Protein AF-A0A4Q1CEK8-F1 (afdb_monomer_lite)

Radius of gyration: 16.56 Å; chains: 1; bounding box: 36×22×46 Å

Sequence (83 aa):
RRCEGADGLPWPENDVSPGRRVSLARSERAMVGALTVLEVLHAADRCRVAADPERHLDEGVVDGLFLACRGLLEWACREVRPE

Structure (mmCIF, N/CA/C/O backbone):
data_AF-A0A4Q1CEK8-F1
#
_entry.id   AF-A0A4Q1CEK8-F1
#
loop_
_atom_site.group_PDB
_atom_site.id
_atom_site.type_symbol
_atom_site.label_atom_id
_atom_site.label_alt_id
_atom_site.label_comp_id
_atom_site.label_asym_id
_atom_site.label_entity_id
_atom_site.label_seq_id
_atom_site.pdbx_PDB_ins_code
_atom_site.Cartn_x
_atom_site.Cartn_y
_atom_site.Cartn_z
_atom_site.occupancy
_atom_site.B_iso_or_equiv
_atom_site.auth_seq_id
_atom_site.auth_comp_id
_atom_site.auth_asym_id
_atom_site.auth_atom_id
_atom_site.pdbx_PDB_model_num
ATOM 1 N N . ARG A 1 1 ? -7.080 14.396 17.937 1.00 51.62 1 ARG A N 1
ATOM 2 C CA . ARG A 1 1 ? -7.312 14.347 16.470 1.00 51.62 1 ARG A CA 1
ATOM 3 C C . ARG A 1 1 ? -8.402 13.314 16.227 1.00 51.62 1 ARG A C 1
ATOM 5 O O . ARG A 1 1 ? -8.331 12.272 16.866 1.00 51.62 1 ARG A O 1
ATOM 12 N N . ARG A 1 2 ? -9.438 13.665 15.458 1.00 57.28 2 ARG A N 1
ATOM 13 C CA . ARG A 1 2 ? -10.672 12.878 15.295 1.00 57.28 2 ARG A CA 1
ATOM 14 C C . ARG A 1 2 ? -10.387 11.489 14.706 1.00 57.28 2 ARG A C 1
ATOM 16 O O . ARG A 1 2 ? -9.409 11.317 13.982 1.00 57.28 2 ARG A O 1
ATOM 23 N N . CYS A 1 3 ? -11.224 10.517 15.068 1.00 78.50 3 C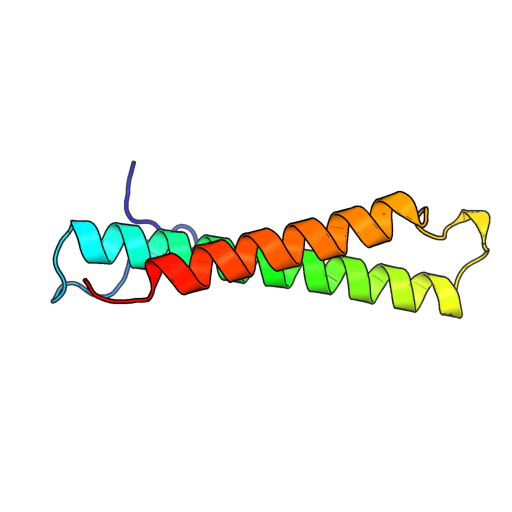YS A N 1
ATOM 24 C CA . CYS A 1 3 ? -11.224 9.140 14.565 1.00 78.50 3 CYS A CA 1
ATOM 25 C C . CYS A 1 3 ? -11.741 9.096 13.120 1.00 78.50 3 CYS A C 1
ATOM 27 O O . CYS A 1 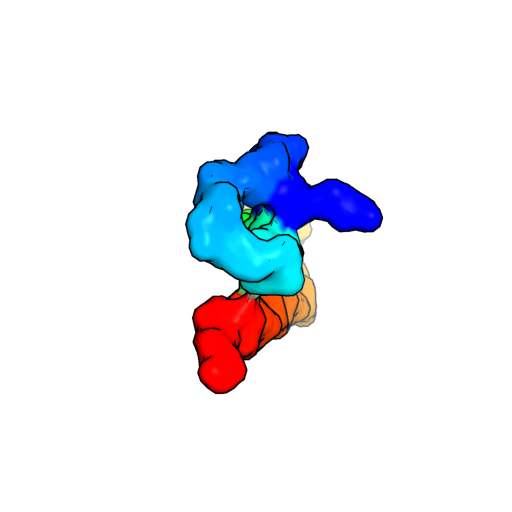3 ? -12.765 8.477 12.867 1.00 78.50 3 CYS A O 1
ATOM 29 N N . GLU A 1 4 ? -11.117 9.834 12.209 1.00 91.81 4 GLU A N 1
ATOM 30 C CA . GLU A 1 4 ? -11.544 9.877 10.809 1.00 91.81 4 GLU A CA 1
ATOM 31 C C . GLU A 1 4 ? -10.949 8.697 10.043 1.00 91.81 4 GLU A C 1
ATOM 33 O O . GLU A 1 4 ? -9.770 8.397 10.224 1.00 91.81 4 GLU A O 1
ATOM 38 N N . GLY A 1 5 ? -11.745 8.017 9.228 1.00 92.38 5 GLY A N 1
ATOM 39 C CA . GLY A 1 5 ? -11.291 6.974 8.319 1.00 92.38 5 GLY A CA 1
ATOM 40 C C . GLY A 1 5 ? -10.402 7.515 7.199 1.00 92.38 5 GLY A C 1
ATOM 41 O O . GLY A 1 5 ? -9.937 8.660 7.222 1.00 92.38 5 GLY A O 1
ATOM 42 N N . ALA A 1 6 ? -10.131 6.677 6.206 1.00 94.19 6 ALA A N 1
ATOM 43 C CA . ALA A 1 6 ? -9.375 7.072 5.014 1.00 94.19 6 ALA A CA 1
ATOM 44 C C . ALA A 1 6 ? -10.125 8.047 4.101 1.00 94.19 6 ALA A C 1
ATOM 46 O O . ALA A 1 6 ? -9.496 8.831 3.394 1.00 94.19 6 ALA A O 1
ATOM 47 N N . ASP A 1 7 ? -11.450 8.045 4.171 1.00 93.75 7 ASP A N 1
ATOM 48 C CA . ASP A 1 7 ? -12.345 8.972 3.479 1.00 93.75 7 ASP A CA 1
ATOM 49 C C . ASP A 1 7 ? -12.448 10.355 4.154 1.00 93.75 7 ASP A C 1
ATOM 51 O O . ASP A 1 7 ? -13.103 11.259 3.632 1.00 93.75 7 ASP A O 1
ATOM 55 N N . GLY A 1 8 ? -11.803 10.542 5.310 1.00 92.94 8 GLY A N 1
ATOM 56 C CA . GLY A 1 8 ? -11.891 11.769 6.103 1.00 92.94 8 GLY A CA 1
ATOM 57 C C . GLY A 1 8 ? -13.196 11.910 6.895 1.00 92.94 8 GLY A C 1
ATOM 58 O O . GLY A 1 8 ? -13.412 12.947 7.526 1.00 92.94 8 GLY A O 1
ATOM 59 N N . LEU A 1 9 ? -14.063 10.894 6.897 1.00 92.50 9 LEU A N 1
ATOM 60 C CA . LEU A 1 9 ? -15.298 10.868 7.677 1.00 92.50 9 LEU A CA 1
ATOM 61 C C . LEU A 1 9 ? -15.069 10.193 9.036 1.00 92.50 9 LEU A C 1
ATOM 63 O O . LEU A 1 9 ? -14.167 9.372 9.175 1.00 92.50 9 LEU A O 1
ATOM 67 N N . PRO A 1 10 ? -15.857 10.512 10.079 1.00 89.94 10 PRO A N 1
ATOM 68 C CA . PRO A 1 10 ? -15.768 9.814 11.360 1.00 89.94 10 PRO A CA 1
ATOM 69 C C . PRO A 1 10 ? -15.989 8.302 11.219 1.00 89.94 10 PRO A C 1
ATOM 71 O O . PRO A 1 10 ? -16.852 7.875 10.457 1.00 89.94 10 PRO A O 1
ATOM 74 N N . TRP A 1 11 ? -15.269 7.507 12.017 1.00 90.88 11 TRP A N 1
ATOM 75 C CA . TRP A 1 11 ? -15.435 6.053 12.049 1.00 90.88 11 TRP A CA 1
ATOM 76 C C . TRP A 1 11 ? -16.906 5.667 12.301 1.00 90.88 11 TRP A C 1
ATOM 78 O O . TRP A 1 11 ? -17.498 6.183 13.257 1.00 90.88 11 TRP A O 1
ATOM 88 N N . PRO A 1 12 ? -17.497 4.773 11.485 1.00 88.75 12 PRO A N 1
ATOM 89 C CA . PRO A 1 12 ? -18.939 4.525 11.500 1.00 88.75 12 PRO A CA 1
ATOM 90 C C . PRO A 1 12 ? -19.412 3.677 12.690 1.00 88.75 12 PRO A C 1
ATOM 92 O O . PRO A 1 12 ? -20.549 3.834 13.141 1.00 88.75 12 PRO A O 1
ATOM 95 N N . GLU A 1 13 ? -18.566 2.787 13.219 1.00 88.44 13 GLU A N 1
ATOM 96 C CA . GLU A 1 13 ? -18.924 1.925 14.352 1.00 88.44 13 GLU A CA 1
ATOM 97 C C . GLU A 1 13 ? -18.928 2.723 15.655 1.00 88.44 13 GLU A C 1
ATOM 99 O O . GLU A 1 13 ? -17.920 3.322 16.033 1.00 88.44 13 GLU A O 1
ATOM 104 N N . ASN A 1 14 ? -20.055 2.707 16.367 1.00 84.06 14 ASN A N 1
ATOM 105 C CA . ASN A 1 14 ? -20.235 3.430 17.630 1.00 84.06 14 ASN A CA 1
ATOM 106 C C . ASN A 1 14 ? -20.316 2.504 18.853 1.00 84.06 14 ASN A C 1
ATOM 108 O O . ASN A 1 14 ? -20.214 2.981 19.983 1.00 84.06 14 ASN A O 1
ATOM 112 N N . ASP A 1 15 ? -20.463 1.201 18.627 1.00 89.69 15 ASP A N 1
ATOM 113 C CA . ASP A 1 15 ? -20.579 0.127 19.618 1.00 89.69 15 ASP A CA 1
ATOM 114 C C . ASP A 1 15 ? -19.226 -0.383 20.142 1.00 89.69 15 ASP A C 1
ATOM 116 O O . ASP A 1 15 ? -19.179 -1.157 21.096 1.00 89.69 15 ASP A O 1
ATOM 120 N N . VAL A 1 16 ? -18.114 0.099 19.585 1.00 88.12 16 VAL A N 1
ATOM 121 C CA . VAL A 1 16 ? -16.761 -0.195 20.073 1.00 88.12 16 VAL A CA 1
ATOM 122 C C . VAL A 1 16 ? -16.198 0.937 20.936 1.00 88.12 16 VAL A C 1
ATOM 124 O O . VAL A 1 16 ? -16.601 2.102 20.837 1.00 88.12 16 VAL A O 1
ATOM 127 N N . SER A 1 17 ? -15.222 0.604 21.787 1.00 90.25 17 SER A N 1
ATOM 128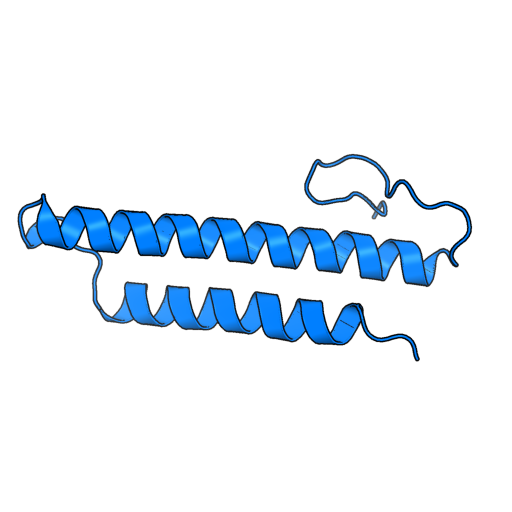 C CA . SER A 1 17 ? -14.571 1.584 22.662 1.00 90.25 17 SER A CA 1
ATOM 129 C C . SER A 1 17 ? -13.938 2.733 21.854 1.00 90.25 17 SER A C 1
ATOM 131 O O . SER A 1 17 ? -13.498 2.529 20.717 1.00 90.25 17 SER A O 1
ATOM 133 N N . PRO A 1 18 ? -13.819 3.952 22.417 1.00 88.88 18 PRO A N 1
ATOM 134 C CA . PRO A 1 18 ? -13.178 5.069 21.722 1.00 88.88 18 PRO A CA 1
ATOM 135 C C . PRO A 1 18 ? -11.758 4.749 21.230 1.00 88.88 18 PRO A C 1
ATOM 137 O O . PRO A 1 18 ? -11.392 5.154 20.129 1.00 88.88 18 PRO A O 1
ATOM 140 N N . GLY A 1 19 ? -10.983 3.992 22.018 1.00 89.19 19 GLY A N 1
ATOM 141 C CA . GLY A 1 19 ? -9.652 3.521 21.629 1.00 89.19 19 GLY A CA 1
ATOM 142 C C . GLY A 1 19 ? -9.703 2.597 20.413 1.00 89.19 19 GLY A C 1
ATOM 143 O O . GLY A 1 19 ? -8.970 2.815 19.451 1.00 89.19 19 GLY A O 1
ATOM 144 N N . ARG A 1 20 ? -10.648 1.646 20.392 1.00 89.75 20 ARG A N 1
ATOM 145 C CA . ARG A 1 20 ? -10.841 0.746 19.250 1.00 89.75 20 ARG A CA 1
ATOM 146 C C . ARG A 1 20 ? -11.227 1.502 17.980 1.00 89.75 20 ARG A C 1
ATOM 148 O O . ARG A 1 20 ? -10.654 1.219 16.934 1.00 89.75 20 ARG A O 1
ATOM 155 N N . ARG A 1 21 ? -12.101 2.515 18.068 1.00 90.38 21 ARG A N 1
ATOM 156 C CA . ARG A 1 21 ? -12.429 3.386 16.918 1.00 90.38 21 ARG A CA 1
ATOM 157 C C . ARG A 1 21 ? -11.194 4.081 16.349 1.00 90.38 21 ARG A C 1
ATOM 159 O O . ARG A 1 21 ? -11.045 4.176 15.136 1.00 90.38 21 ARG A O 1
ATOM 166 N N . VAL A 1 22 ? -10.298 4.569 17.212 1.00 90.19 22 VAL A N 1
ATOM 167 C CA . VAL A 1 22 ? -9.035 5.185 16.771 1.00 90.19 22 VAL A CA 1
ATOM 168 C C . VAL A 1 22 ? -8.153 4.163 16.052 1.00 90.19 22 VAL A C 1
ATOM 170 O O . VAL A 1 22 ? -7.626 4.485 14.985 1.00 90.19 22 VAL A O 1
ATOM 173 N N . SER A 1 23 ? -7.984 2.962 16.613 1.00 91.25 23 SER A N 1
ATOM 174 C CA . SER A 1 23 ? -7.157 1.908 16.010 1.00 91.25 23 SER A CA 1
ATOM 175 C C . SER A 1 23 ? -7.707 1.450 14.662 1.00 91.25 23 SER A C 1
ATOM 177 O O . SER A 1 23 ? -6.946 1.365 13.701 1.00 91.25 23 SER A O 1
ATOM 179 N N . LEU A 1 24 ? -9.022 1.245 14.550 1.00 91.31 24 LEU A N 1
ATOM 180 C CA . LEU A 1 24 ? -9.672 0.860 13.297 1.00 91.31 24 LEU A CA 1
ATOM 181 C C . LEU A 1 24 ? -9.536 1.945 12.223 1.00 91.31 24 LEU A C 1
ATOM 183 O O . LEU A 1 24 ? -9.045 1.663 11.133 1.00 91.31 24 LEU A O 1
ATOM 187 N N . ALA A 1 25 ? -9.838 3.202 12.562 1.00 92.69 25 ALA A N 1
ATOM 188 C CA . ALA A 1 25 ? -9.690 4.323 11.637 1.00 92.69 25 ALA A CA 1
ATOM 189 C C . ALA A 1 25 ? -8.242 4.490 11.154 1.00 92.69 25 ALA A C 1
ATOM 191 O O . ALA A 1 25 ? -7.985 4.752 9.982 1.00 92.69 25 ALA A O 1
ATOM 192 N N . ARG A 1 26 ? -7.253 4.327 12.043 1.00 92.25 26 ARG A N 1
ATOM 193 C CA . ARG A 1 26 ? -5.844 4.364 11.631 1.00 92.25 26 ARG A CA 1
ATOM 194 C C . ARG A 1 26 ? -5.466 3.157 10.764 1.00 92.25 26 ARG A C 1
ATOM 196 O O . ARG A 1 26 ? -4.720 3.344 9.807 1.00 92.25 26 ARG A O 1
ATOM 203 N N . SER A 1 27 ? -5.973 1.965 11.085 1.00 94.06 27 SER A N 1
ATOM 204 C CA . SER A 1 27 ? -5.743 0.736 10.310 1.00 94.06 27 SER A CA 1
ATOM 205 C C . SER A 1 27 ? -6.257 0.886 8.887 1.00 94.06 27 SER A C 1
ATOM 207 O O . SER A 1 27 ? -5.522 0.610 7.945 1.00 94.06 27 SER A O 1
ATOM 209 N N . GLU A 1 28 ? -7.477 1.397 8.722 1.00 94.50 28 GLU A N 1
ATOM 210 C CA . GLU A 1 28 ? -8.046 1.689 7.408 1.00 94.50 28 GLU A CA 1
ATOM 211 C C . GLU A 1 28 ? -7.171 2.673 6.624 1.00 94.50 28 GLU A C 1
ATOM 213 O O . GLU A 1 28 ? -6.803 2.385 5.488 1.00 94.50 28 GLU A O 1
ATOM 218 N N . ARG A 1 29 ? -6.739 3.783 7.239 1.00 94.88 29 ARG A N 1
ATOM 219 C CA . ARG A 1 29 ? -5.826 4.736 6.581 1.00 94.88 29 ARG A CA 1
ATOM 220 C C . ARG A 1 29 ? -4.516 4.098 6.133 1.00 94.88 29 ARG A C 1
ATOM 222 O O . ARG A 1 29 ? -4.029 4.415 5.051 1.00 94.88 29 ARG A O 1
ATOM 229 N N . ALA A 1 30 ? -3.942 3.209 6.940 1.00 96.62 30 ALA A N 1
ATOM 230 C CA . ALA A 1 30 ? -2.729 2.494 6.561 1.00 96.62 30 ALA A CA 1
ATOM 231 C C . ALA A 1 30 ? -2.975 1.508 5.407 1.00 96.62 30 ALA A C 1
ATOM 233 O O . ALA A 1 30 ? -2.163 1.449 4.487 1.00 96.62 30 ALA A O 1
ATOM 234 N N . MET A 1 31 ? -4.103 0.790 5.409 1.00 97.19 31 MET A N 1
ATOM 235 C CA . MET A 1 31 ? -4.483 -0.110 4.312 1.00 97.19 31 MET A CA 1
ATOM 236 C C . MET A 1 31 ? -4.734 0.651 3.006 1.00 97.19 31 MET A C 1
ATOM 238 O O . MET A 1 31 ? -4.232 0.241 1.963 1.00 97.19 31 MET A O 1
ATOM 242 N N . VAL A 1 32 ? -5.443 1.782 3.054 1.00 97.50 32 VAL A N 1
ATOM 243 C CA . VAL A 1 32 ? -5.658 2.637 1.875 1.00 97.50 32 VAL A CA 1
ATOM 244 C C . VAL A 1 32 ? -4.339 3.222 1.374 1.00 97.50 32 VAL A C 1
ATOM 246 O O . VAL A 1 32 ? -4.076 3.178 0.178 1.00 97.50 32 VAL A O 1
ATOM 249 N N . GLY A 1 33 ? -3.456 3.672 2.271 1.00 97.69 33 GLY A N 1
ATOM 250 C CA . GLY A 1 33 ? -2.105 4.084 1.887 1.00 97.69 33 GLY A CA 1
ATOM 251 C C . GLY A 1 33 ? -1.317 2.962 1.200 1.00 97.69 33 GLY A C 1
ATOM 252 O O . GLY A 1 33 ? -0.638 3.211 0.207 1.00 97.69 33 GLY A O 1
ATOM 253 N N . ALA A 1 34 ? -1.431 1.719 1.682 1.00 98.31 34 ALA A N 1
ATOM 254 C CA . ALA A 1 34 ? -0.789 0.567 1.053 1.00 98.31 34 ALA A CA 1
ATOM 255 C C . ALA A 1 34 ? -1.358 0.288 -0.347 1.00 98.31 34 ALA A C 1
ATOM 257 O O . ALA A 1 34 ? -0.587 0.031 -1.269 1.00 98.31 34 ALA A O 1
ATOM 258 N N . LEU A 1 35 ? -2.680 0.400 -0.530 1.00 98.38 35 LEU A N 1
ATOM 259 C CA . LEU A 1 35 ? -3.320 0.297 -1.846 1.00 98.38 35 LEU A CA 1
ATOM 260 C C . LEU A 1 35 ? -2.784 1.353 -2.814 1.00 98.38 35 LEU A C 1
ATOM 262 O O . LEU A 1 35 ? -2.389 1.004 -3.921 1.00 98.38 35 LEU A O 1
ATOM 266 N N . THR A 1 36 ? -2.664 2.609 -2.383 1.00 98.44 36 THR A N 1
ATOM 267 C CA . THR A 1 36 ? -2.081 3.673 -3.214 1.00 98.44 36 THR A CA 1
ATOM 268 C C . THR A 1 36 ? -0.642 3.355 -3.631 1.00 98.44 36 THR A C 1
ATOM 270 O O . THR A 1 36 ? -0.263 3.561 -4.781 1.00 98.44 36 THR A O 1
ATOM 273 N N . VAL A 1 37 ? 0.180 2.809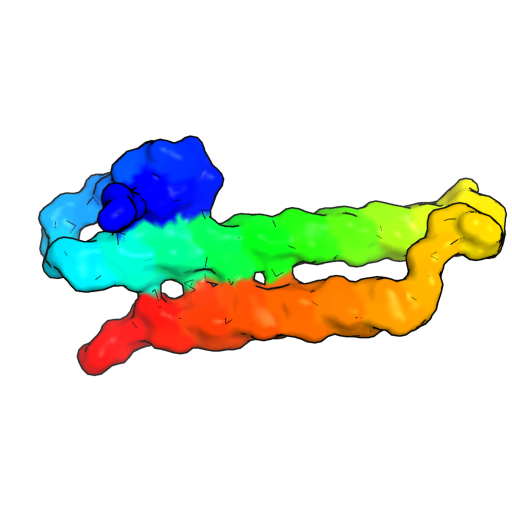 -2.729 1.00 98.62 37 VAL A N 1
ATOM 274 C CA . VAL A 1 37 ? 1.550 2.392 -3.073 1.00 98.62 37 VAL A CA 1
ATOM 275 C C . VAL A 1 37 ? 1.549 1.235 -4.081 1.00 98.62 37 VAL A C 1
ATOM 277 O O . VAL A 1 37 ? 2.351 1.243 -5.016 1.00 98.62 37 VAL A O 1
ATOM 280 N N . LEU A 1 38 ? 0.635 0.268 -3.942 1.00 98.69 38 LEU A N 1
ATOM 281 C CA . LEU A 1 38 ? 0.465 -0.821 -4.911 1.00 98.69 38 LEU A CA 1
ATOM 282 C C . LEU A 1 38 ? 0.035 -0.309 -6.290 1.00 98.69 38 LEU A C 1
ATOM 284 O O . LEU A 1 38 ? 0.524 -0.813 -7.298 1.00 98.69 38 LEU A O 1
ATOM 288 N N . GLU A 1 39 ? -0.828 0.703 -6.356 1.00 98.62 39 GLU A N 1
ATOM 289 C CA . GLU A 1 39 ? -1.222 1.343 -7.616 1.00 98.62 39 GLU A CA 1
ATOM 290 C C . GLU A 1 39 ? -0.030 2.021 -8.304 1.00 98.62 39 GLU A C 1
ATOM 292 O O . GLU A 1 39 ? 0.133 1.896 -9.518 1.00 98.62 39 GLU A O 1
ATOM 297 N N . VAL A 1 40 ? 0.853 2.676 -7.539 1.00 98.38 40 VAL A N 1
ATOM 298 C CA . VAL A 1 40 ? 2.099 3.256 -8.072 1.00 98.38 40 VAL A CA 1
ATOM 299 C C . VAL A 1 40 ? 3.041 2.165 -8.585 1.00 98.38 40 VAL A C 1
ATOM 301 O O . VAL A 1 40 ? 3.581 2.297 -9.682 1.00 98.38 40 VAL A O 1
ATOM 304 N N . LEU A 1 41 ? 3.216 1.073 -7.835 1.00 98.44 41 LEU A N 1
ATOM 305 C CA . LEU A 1 41 ? 4.006 -0.083 -8.275 1.00 98.44 41 LEU A CA 1
ATOM 306 C C . LEU A 1 41 ? 3.434 -0.700 -9.558 1.00 98.44 41 LEU A C 1
ATOM 308 O O . LEU A 1 41 ? 4.184 -1.013 -10.481 1.00 98.44 41 LEU A O 1
ATOM 312 N N . HIS A 1 42 ? 2.108 -0.819 -9.655 1.00 98.19 42 HIS A N 1
ATOM 313 C CA . HIS A 1 42 ? 1.445 -1.288 -10.866 1.00 98.19 42 HIS A CA 1
ATOM 314 C C . HIS A 1 42 ? 1.681 -0.336 -12.045 1.00 98.19 42 HIS A C 1
ATOM 316 O O . HIS A 1 42 ? 2.027 -0.781 -13.137 1.00 98.19 42 HIS A O 1
ATOM 322 N N . ALA A 1 43 ? 1.559 0.976 -11.838 1.00 97.62 43 ALA A N 1
ATOM 323 C CA . ALA A 1 43 ? 1.862 1.963 -12.871 1.00 97.62 43 ALA A CA 1
ATOM 324 C C . ALA A 1 43 ? 3.328 1.878 -13.332 1.00 97.62 43 ALA A C 1
ATOM 326 O O . ALA A 1 43 ? 3.598 1.952 -14.530 1.00 97.62 43 ALA A O 1
ATOM 327 N N . ALA A 1 44 ? 4.266 1.654 -12.407 1.00 97.50 44 ALA A N 1
ATOM 328 C CA . ALA A 1 44 ? 5.677 1.459 -12.726 1.00 97.50 44 ALA A CA 1
ATOM 329 C C . ALA A 1 44 ? 5.909 0.206 -13.588 1.00 97.50 44 ALA A C 1
ATOM 331 O O . ALA A 1 44 ? 6.634 0.274 -14.581 1.00 97.50 44 ALA A O 1
ATOM 332 N N . ASP A 1 45 ? 5.246 -0.909 -13.271 1.00 97.06 45 ASP A N 1
ATOM 333 C CA . ASP A 1 45 ? 5.267 -2.123 -14.095 1.00 97.06 45 ASP A CA 1
ATOM 334 C C . ASP A 1 45 ? 4.714 -1.863 -15.507 1.00 97.06 45 ASP A C 1
ATOM 336 O O . ASP A 1 45 ? 5.332 -2.223 -16.512 1.00 97.06 45 ASP A O 1
ATOM 340 N N . ARG A 1 46 ? 3.601 -1.125 -15.614 1.00 97.56 46 ARG A N 1
ATOM 341 C CA . ARG A 1 46 ? 3.050 -0.720 -16.916 1.00 97.56 46 ARG A CA 1
ATOM 342 C C . ARG A 1 46 ? 4.027 0.147 -17.714 1.00 97.56 46 ARG A C 1
ATOM 344 O O . ARG A 1 46 ? 4.166 -0.078 -18.918 1.00 97.56 46 ARG A O 1
ATOM 351 N N . CYS A 1 47 ? 4.729 1.078 -17.065 1.00 97.06 47 CYS A N 1
ATOM 352 C CA . CYS A 1 47 ? 5.774 1.890 -17.695 1.00 97.06 47 CYS A CA 1
ATOM 353 C C . CYS A 1 47 ? 6.945 1.041 -18.202 1.00 97.06 47 CYS A C 1
ATOM 355 O O . CYS A 1 47 ? 7.424 1.298 -19.302 1.00 97.06 47 CYS A O 1
ATOM 357 N N . ARG A 1 48 ? 7.358 -0.009 -17.478 1.00 94.94 48 ARG A N 1
ATOM 358 C CA . ARG A 1 48 ? 8.430 -0.912 -17.938 1.00 94.94 48 ARG A CA 1
ATOM 359 C C . ARG A 1 48 ? 8.112 -1.601 -19.265 1.00 94.94 48 ARG A C 1
ATOM 361 O O . ARG A 1 48 ? 9.020 -1.885 -20.037 1.00 94.94 48 ARG A O 1
ATOM 368 N N . VAL A 1 49 ? 6.832 -1.878 -19.520 1.00 95.62 49 VAL A N 1
ATOM 369 C CA . VAL A 1 49 ? 6.369 -2.527 -20.757 1.00 95.62 49 VAL A CA 1
ATOM 370 C C . VAL A 1 49 ? 6.166 -1.525 -21.897 1.00 95.62 49 VAL A C 1
ATOM 372 O O . VAL A 1 49 ? 6.355 -1.880 -23.057 1.00 95.62 49 VAL A O 1
ATOM 375 N N . ALA A 1 50 ? 5.721 -0.304 -21.588 1.00 96.00 50 ALA A N 1
ATOM 376 C CA . ALA A 1 50 ? 5.175 0.623 -22.583 1.00 96.00 50 ALA A CA 1
ATOM 377 C C . ALA A 1 50 ? 5.997 1.902 -22.818 1.00 96.00 50 ALA A C 1
ATOM 379 O O . ALA A 1 50 ? 5.686 2.633 -23.756 1.00 96.00 50 ALA A O 1
ATOM 380 N N . ALA A 1 51 ? 6.993 2.201 -21.983 1.00 94.19 51 ALA A N 1
ATOM 381 C CA . ALA A 1 51 ? 7.766 3.439 -22.046 1.00 94.19 51 ALA A CA 1
ATOM 382 C C . ALA A 1 51 ? 9.265 3.184 -22.242 1.00 94.19 51 ALA A C 1
ATOM 384 O O . ALA A 1 51 ? 9.776 2.109 -21.912 1.00 94.19 51 ALA A O 1
ATOM 385 N N . ASP A 1 52 ? 9.964 4.207 -22.735 1.00 96.62 52 ASP A N 1
ATOM 386 C CA . ASP A 1 52 ? 11.421 4.193 -22.860 1.00 96.62 52 ASP A CA 1
ATOM 387 C C . ASP A 1 52 ? 12.097 4.022 -21.483 1.00 96.62 52 ASP A C 1
ATOM 389 O O . ASP A 1 52 ? 11.556 4.503 -20.478 1.00 96.62 52 ASP A O 1
ATOM 393 N N . PRO A 1 53 ? 13.272 3.365 -21.402 1.00 94.06 53 PRO A N 1
ATOM 394 C CA . PRO A 1 53 ? 13.964 3.097 -20.138 1.00 94.06 53 PRO A CA 1
ATOM 395 C C . PRO A 1 53 ? 14.207 4.329 -19.257 1.00 94.06 53 PRO A C 1
ATOM 397 O O . PRO A 1 53 ? 14.148 4.233 -18.035 1.00 94.06 53 PRO A O 1
ATOM 400 N N . GLU A 1 54 ? 14.408 5.510 -19.843 1.00 95.69 54 GLU A N 1
ATOM 401 C CA . GLU A 1 54 ? 14.611 6.773 -19.117 1.00 95.69 54 GLU A CA 1
ATOM 402 C C . GLU A 1 54 ? 13.351 7.250 -18.371 1.00 95.69 54 GLU A C 1
ATOM 404 O O . GLU A 1 54 ? 13.408 8.182 -17.568 1.00 95.69 54 GLU A O 1
ATOM 409 N N . ARG A 1 55 ? 12.194 6.640 -18.655 1.00 94.44 55 ARG A N 1
ATOM 410 C CA . ARG A 1 55 ? 10.913 6.884 -17.978 1.00 94.44 55 ARG A CA 1
ATOM 411 C C . ARG A 1 55 ? 10.609 5.851 -16.898 1.00 94.44 55 ARG A C 1
ATOM 413 O O . ARG A 1 55 ? 9.578 5.969 -16.234 1.00 94.44 55 ARG A O 1
ATOM 420 N N . HIS A 1 56 ? 11.443 4.823 -16.745 1.00 97.00 56 HIS A N 1
ATOM 421 C CA . HIS A 1 56 ? 11.248 3.806 -15.716 1.00 97.00 56 HIS A CA 1
ATOM 422 C C . HIS A 1 56 ? 11.610 4.392 -14.353 1.00 97.00 56 HIS A C 1
ATOM 424 O O . HIS A 1 56 ? 12.475 5.261 -14.238 1.00 97.00 56 HIS A O 1
ATOM 430 N N . LEU A 1 57 ? 10.929 3.926 -13.307 1.00 96.94 57 LEU A N 1
ATOM 431 C CA . LEU A 1 57 ? 11.380 4.221 -11.953 1.00 96.94 57 LEU A CA 1
ATOM 432 C C . LEU A 1 57 ? 12.708 3.510 -11.699 1.00 96.94 57 LEU A C 1
ATOM 434 O O . LEU A 1 57 ? 12.905 2.375 -12.136 1.00 96.94 57 LEU A O 1
ATOM 438 N N . ASP A 1 58 ? 13.581 4.185 -10.958 1.00 96.88 58 ASP A N 1
ATOM 439 C CA . ASP A 1 58 ? 14.812 3.599 -10.443 1.00 96.88 58 ASP A CA 1
ATOM 440 C C . ASP A 1 58 ? 14.512 2.366 -9.574 1.00 96.88 58 ASP A C 1
ATOM 442 O O . ASP A 1 58 ? 13.510 2.325 -8.852 1.00 96.88 58 ASP A O 1
ATOM 446 N N . GLU A 1 59 ? 15.388 1.364 -9.628 1.00 96.06 59 GLU A N 1
ATOM 447 C CA . GLU A 1 59 ? 15.221 0.105 -8.893 1.00 96.06 59 GLU A CA 1
ATOM 448 C C . GLU A 1 59 ? 15.123 0.338 -7.378 1.00 96.06 59 GLU A C 1
ATOM 450 O O . GLU A 1 59 ? 14.241 -0.219 -6.725 1.00 96.06 59 GLU A O 1
ATOM 455 N N . GLY A 1 60 ? 15.924 1.257 -6.827 1.00 98.12 60 GLY A N 1
ATOM 456 C CA . GLY A 1 60 ? 15.867 1.613 -5.411 1.00 98.12 60 GLY A CA 1
ATOM 457 C C . GLY A 1 60 ? 14.559 2.304 -5.015 1.00 98.12 60 GLY A C 1
ATOM 458 O O . GLY A 1 60 ? 14.087 2.146 -3.887 1.00 98.12 60 GLY A O 1
ATOM 459 N N . VAL A 1 61 ? 13.925 3.033 -5.940 1.00 98.19 61 VAL A N 1
ATOM 460 C CA . VAL A 1 61 ? 12.582 3.596 -5.723 1.00 98.19 61 VAL A CA 1
ATOM 461 C C . VAL A 1 61 ? 11.538 2.483 -5.687 1.00 98.19 61 VAL A C 1
ATOM 463 O O . VAL A 1 61 ? 10.682 2.489 -4.802 1.00 98.19 61 VAL A O 1
ATOM 466 N N . VAL A 1 62 ? 11.611 1.514 -6.604 1.00 98.25 62 VAL A N 1
ATOM 467 C CA . VAL A 1 62 ? 10.698 0.359 -6.629 1.00 98.25 62 VAL A CA 1
ATOM 468 C C . VAL A 1 62 ? 10.818 -0.461 -5.340 1.00 98.25 62 VAL A C 1
ATOM 470 O O . VAL A 1 62 ? 9.802 -0.746 -4.702 1.00 98.25 62 VAL A O 1
ATOM 473 N N . ASP A 1 63 ? 12.038 -0.754 -4.892 1.00 98.50 63 ASP A N 1
ATOM 474 C CA . ASP A 1 63 ? 12.286 -1.448 -3.624 1.00 98.50 63 ASP A CA 1
ATOM 475 C C . ASP A 1 63 ? 11.755 -0.655 -2.423 1.00 98.50 63 ASP A C 1
ATOM 477 O O . ASP A 1 63 ? 11.086 -1.205 -1.541 1.00 98.50 63 ASP A O 1
ATOM 481 N N . GLY A 1 64 ? 11.982 0.661 -2.406 1.00 98.62 64 GLY A N 1
ATOM 482 C CA . GLY A 1 64 ? 11.452 1.554 -1.379 1.00 98.62 64 GLY A CA 1
ATOM 483 C C . GLY A 1 64 ? 9.922 1.533 -1.304 1.00 98.62 64 GLY A C 1
ATOM 484 O O . GLY A 1 64 ? 9.358 1.517 -0.207 1.00 98.62 64 GLY A O 1
ATOM 485 N N . LEU A 1 65 ? 9.237 1.469 -2.448 1.00 98.56 65 LEU A N 1
ATOM 486 C CA . LEU A 1 65 ? 7.779 1.348 -2.512 1.00 98.56 65 LEU A CA 1
ATOM 487 C C . LEU A 1 65 ? 7.297 -0.014 -1.988 1.00 98.56 65 LEU A C 1
ATOM 489 O O . LEU A 1 65 ? 6.339 -0.059 -1.214 1.00 98.56 65 LEU A O 1
ATOM 493 N N . PHE A 1 66 ? 7.975 -1.120 -2.313 1.00 98.50 66 PHE A N 1
ATOM 494 C CA . PHE A 1 66 ? 7.650 -2.425 -1.724 1.00 98.50 66 PHE A CA 1
ATOM 495 C C . PHE A 1 66 ? 7.814 -2.428 -0.199 1.00 98.50 66 PHE A C 1
ATOM 497 O O . PHE A 1 66 ? 6.934 -2.920 0.516 1.00 98.50 66 PHE A O 1
ATOM 504 N N . LEU A 1 67 ? 8.896 -1.837 0.316 1.00 98.62 67 LEU A N 1
ATOM 505 C CA . LEU A 1 67 ? 9.124 -1.697 1.756 1.00 98.62 67 LEU A CA 1
ATOM 506 C C . LEU A 1 67 ? 8.060 -0.816 2.423 1.00 98.62 67 LEU A C 1
ATOM 508 O O . LEU A 1 67 ? 7.565 -1.168 3.495 1.00 98.62 67 LEU A O 1
ATOM 512 N N . ALA A 1 68 ? 7.662 0.287 1.785 1.00 98.50 68 ALA A N 1
ATOM 513 C CA . ALA A 1 68 ? 6.598 1.156 2.281 1.00 98.50 68 ALA A CA 1
ATOM 514 C C . ALA A 1 68 ? 5.252 0.418 2.354 1.00 98.50 68 ALA A C 1
ATOM 516 O O . ALA A 1 68 ? 4.596 0.436 3.397 1.00 98.50 68 ALA A O 1
ATOM 517 N N . CYS A 1 69 ? 4.870 -0.290 1.285 1.00 98.25 69 CYS A N 1
ATOM 518 C CA . CYS A 1 69 ? 3.654 -1.104 1.251 1.00 98.25 69 CYS A CA 1
ATOM 519 C C . CYS A 1 69 ? 3.661 -2.160 2.364 1.00 98.25 69 CYS A C 1
ATOM 521 O O . CYS A 1 69 ? 2.696 -2.291 3.120 1.00 98.25 69 CYS A O 1
ATOM 523 N N . ARG A 1 70 ? 4.776 -2.886 2.507 1.00 97.88 70 ARG A N 1
ATOM 524 C CA . ARG A 1 70 ? 4.949 -3.892 3.555 1.00 97.88 70 ARG A CA 1
ATOM 525 C C . ARG A 1 70 ? 4.819 -3.281 4.951 1.00 97.88 70 ARG A C 1
ATOM 527 O O . ARG A 1 70 ? 4.069 -3.811 5.765 1.00 97.88 70 ARG A O 1
ATOM 534 N N . GLY A 1 71 ? 5.499 -2.168 5.221 1.00 98.00 71 GLY A N 1
ATOM 535 C CA . GLY A 1 71 ? 5.462 -1.504 6.524 1.00 98.00 71 GLY A CA 1
ATOM 536 C C . GLY A 1 71 ? 4.060 -1.022 6.910 1.00 98.00 71 GLY A C 1
ATOM 537 O O . GLY A 1 71 ? 3.647 -1.193 8.058 1.00 98.00 71 GLY A O 1
ATOM 538 N N . LEU A 1 72 ? 3.301 -0.484 5.949 1.00 98.00 72 LEU A N 1
ATOM 539 C CA . LEU A 1 72 ? 1.910 -0.070 6.155 1.00 98.00 72 LEU A CA 1
ATOM 540 C C . LEU A 1 72 ? 1.004 -1.259 6.500 1.00 98.00 72 LEU A C 1
ATOM 542 O O . LEU A 1 72 ? 0.241 -1.184 7.465 1.00 98.00 72 LEU A O 1
ATOM 546 N N . LEU A 1 73 ? 1.122 -2.370 5.767 1.00 97.12 73 LEU A N 1
ATOM 547 C CA . LEU A 1 73 ? 0.329 -3.579 6.013 1.00 97.12 73 LEU A CA 1
ATOM 548 C C . LEU A 1 73 ? 0.709 -4.271 7.326 1.00 97.12 73 LEU A C 1
ATOM 550 O O . LEU A 1 73 ? -0.170 -4.667 8.086 1.00 97.12 73 LEU A O 1
ATOM 554 N N . GLU A 1 74 ? 2.000 -4.385 7.644 1.00 95.75 74 GLU A N 1
ATOM 555 C CA . GLU A 1 74 ? 2.465 -4.938 8.924 1.00 95.75 74 GLU A CA 1
ATOM 556 C C . GLU A 1 74 ? 1.975 -4.110 10.114 1.00 95.75 74 GLU A C 1
ATOM 558 O O . GLU A 1 74 ? 1.627 -4.650 11.167 1.00 95.75 74 GLU A O 1
ATOM 563 N N . TRP A 1 75 ? 1.952 -2.786 9.968 1.00 94.38 75 TRP A N 1
ATOM 564 C CA . TRP A 1 75 ? 1.393 -1.900 10.976 1.00 94.38 75 TRP A CA 1
ATOM 565 C C . TRP A 1 75 ? -0.128 -2.084 11.106 1.00 94.38 75 TRP A C 1
ATOM 567 O O . TRP A 1 75 ? -0.601 -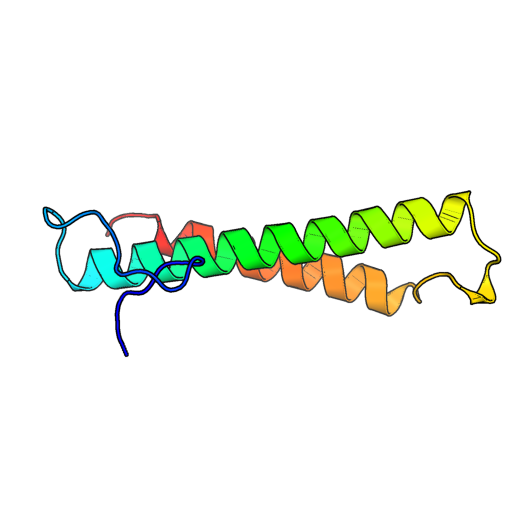2.341 12.211 1.00 94.38 75 TRP A O 1
ATOM 577 N N . ALA A 1 76 ? -0.876 -2.079 9.997 1.00 94.25 76 ALA A N 1
ATOM 578 C CA . ALA A 1 76 ? -2.327 -2.290 10.005 1.00 94.25 76 ALA A CA 1
ATOM 579 C C . ALA A 1 76 ? -2.720 -3.644 10.629 1.00 94.25 76 ALA A C 1
ATOM 581 O O . ALA A 1 76 ? -3.603 -3.710 11.482 1.00 94.25 76 ALA A O 1
ATOM 582 N N . CYS A 1 77 ? -2.016 -4.723 10.277 1.00 91.88 77 CYS A N 1
ATOM 583 C CA . CYS A 1 77 ? -2.245 -6.058 10.832 1.00 91.88 77 CYS A CA 1
ATOM 584 C C . CYS A 1 77 ? -2.058 -6.119 12.354 1.00 91.88 77 CYS A C 1
ATOM 586 O O . CYS A 1 77 ? -2.748 -6.896 13.014 1.00 91.88 77 CYS A O 1
ATOM 588 N N . ARG A 1 78 ? -1.132 -5.330 12.917 1.00 89.81 78 ARG A N 1
ATOM 589 C CA . ARG A 1 78 ? -0.939 -5.253 14.373 1.00 89.81 78 ARG A CA 1
ATOM 590 C C . ARG A 1 78 ? -2.114 -4.567 15.059 1.00 89.81 78 ARG A C 1
ATOM 592 O O . ARG A 1 78 ? -2.566 -5.063 16.081 1.00 89.81 78 ARG A O 1
ATOM 599 N N . GLU A 1 79 ? -2.640 -3.497 14.474 1.00 86.62 79 GLU A N 1
ATOM 600 C CA . GLU A 1 79 ? -3.706 -2.698 15.091 1.00 86.62 79 GLU A CA 1
ATOM 601 C C . GLU A 1 79 ? -5.106 -3.310 14.988 1.00 86.62 79 GLU A C 1
ATOM 603 O O . GLU A 1 79 ? -5.994 -3.006 15.789 1.00 86.62 79 GLU A O 1
ATOM 608 N N . VAL A 1 80 ? -5.324 -4.200 14.018 1.00 81.88 80 VAL A N 1
ATOM 609 C CA . VAL A 1 80 ? -6.598 -4.919 13.893 1.00 81.88 80 VAL A CA 1
ATOM 610 C C . VAL A 1 80 ? -6.745 -5.992 14.973 1.00 81.88 80 VAL A C 1
ATOM 612 O O . VAL A 1 80 ? -7.879 -6.282 15.372 1.00 81.88 80 VAL A O 1
ATOM 615 N N . ARG A 1 81 ? -5.649 -6.556 15.500 1.00 78.06 81 ARG A N 1
ATOM 616 C CA . ARG A 1 81 ? -5.742 -7.592 16.538 1.00 78.06 81 ARG A CA 1
ATOM 617 C C . ARG A 1 81 ? -6.338 -7.009 17.828 1.00 78.06 81 ARG A C 1
ATOM 619 O O . ARG A 1 81 ? -5.876 -5.963 18.275 1.00 78.06 81 ARG A O 1
ATOM 626 N N . PRO A 1 82 ? -7.392 -7.624 18.392 1.00 68.38 82 PRO A N 1
ATOM 627 C CA . PRO A 1 82 ? -7.838 -7.275 19.735 1.00 68.38 82 PRO A CA 1
ATOM 628 C C . PRO A 1 82 ? -6.738 -7.627 20.747 1.00 68.38 82 PRO A C 1
ATOM 630 O O . PRO A 1 82 ? -5.962 -8.555 20.504 1.00 68.38 82 PRO A O 1
ATOM 633 N N . GLU A 1 83 ? -6.669 -6.859 21.837 1.00 59.94 83 GLU A N 1
ATOM 634 C CA . GLU A 1 83 ? -5.891 -7.235 23.027 1.00 59.94 83 GLU A CA 1
ATOM 635 C C . GLU A 1 83 ? -6.388 -8.561 23.618 1.00 59.94 83 GLU A C 1
ATOM 637 O O . GLU A 1 83 ? -7.622 -8.794 23.591 1.00 59.94 83 GLU A O 1
#

Foldseek 3Di:
DALAALVRHHQPDPPDDPLLSNLLRLLRNLQVVLVVLVVVLVVLVVCVVPHDPVPHDDPVVSVVSVVSSVVSNVSSVVSVDDD

Secondary structure (DSSP, 8-state):
---B-TTSSBPS--SS-HHHHHHHHHHHHHHHHHHHHHHHHHHHHHHHHHS-GGGSPPHHHHHHHHHHHHHHHHHHHHHHS--

pLDDT: mean 92.54, std 8.82, range [51.62, 98.69]

=== Feature glossary ===
Feature key, reading from the visual/contextual features back to the raw sequence:

Rendered structure images. Six rendered views show the 3D structure from the faces of a cube — i.e. along ±x, ±y, ±z. Rendering representation is drawn randomly per protein from cartoon (secondary-structure ribbons), sticks (backbone bonds), or molecular surface; coloring is either N→C rainbow (blue at the N-terminus through red at the C-terminus) or one color per chain.

Contact-map, Ramachandran, and PAE plots. The contact map is a binary N×N matrix image: pixel (i, j) is dark where Cα_i and Cα_j are within 8 Å and |i−j|>4. Because the |i−j|>4 filter removes local helical contacts, off-diagonal stripes parallel to the main diagonal indicate parallel β-sheets; stripes perpendicular to it indicate antiparallel β-sheets. The Ramachandran plot scatters every residue's (φ, ψ) pair against the sterically allowed regions. The PAE heatmap renders the predicted-aligned-error matrix.

InterPro / GO / CATH / organism. Database cross-references. InterPro integrates a dozen domain/family signature databases into unified entries with residue-range hits. GO terms attach function/process/location labels with evidence codes. CATH codes position the fold in a four-level structural taxonomy. Organism is the NCBI-taxonomy species name.

Nearest PDB structures. The Foldseek neighbor list gives the closest experimentally determined structures in the PDB, ranked by structural alignment. TM-score near 1 means near-identical fold; near 0.3 means only rough topology match. This is how one finds what a novel AlphaFold prediction most resembles in the solved-structure universe.

Predicted aligned error. PAE(i, j) answers: if I align the predicted and true structures on residue i, how far off (in Å) do I expect residue j to be? A block-diagonal PAE matrix with low values on the blocks and high values off-diagonal is the signature of a multi-domain protein with confidently predicted domains but uncertain inter-domain orientation.

Solvent-accessible surface area. Accessible surface area quantifies burial. A residue with SASA near zero is packed into the hydrophobic core; one with SASA >100 Å² sits on the surface. Computed here via the Shrake–Rupley numerical algorithm with a 1.4 Å probe.

B-factor. B-factor (Debye–Waller factor) reflects atomic displacement in the crystal lattice. It is an experimental observable (units Å²), not a prediction; low values mean the atom is pinned down, high values mean it moves or is heterogeneous across the crystal.

pLDDT. For AlphaFold models, the B-factor field carries pLDDT — the model's own estimate of local accuracy on a 0–100 scale. Regions with pLDDT<50 should be treated as essentially unmodeled; they often correspond to intrinsically disordered segments.

Backbone torsions (φ/ψ). φ (phi) and ψ (psi) are the two rotatable backbone dihedrals per residue: φ is the C(i-1)–N–Cα–C torsion, ψ is the N–Cα–C–N(i+1) torsion, both in degrees on (−180°, 180°]. α-helical residues cluster near (−60°, −45°); β-strand residues near (−120°, +130°). A Ramachandran plot is simply a scatter of (φ, ψ) for every residue.

Radius of gyration, Cα contacts, bounding box. Radius of gyration (Rg) is the root-mean-square distance of Cα atoms from their centroid — a singl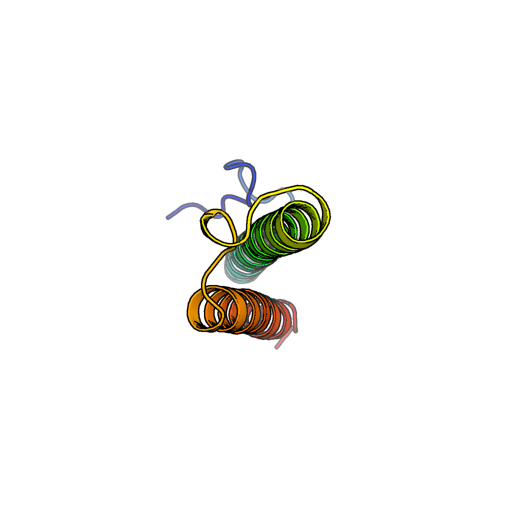e number for overall size and compactness. A globular domain of N residues has Rg ≈ 2.2·N^0.38 Å; an extended or disordered chain has a much larger Rg. The Cα contact count is the number of residue pairs whose Cα atoms are within 8 Å and are more than four positions apart in sequence — a standard proxy for tertiary packing density. The bounding box is the smallest axis-aligned box enclosing all Cα atoms.

Secondary structure (3-state, P-SEA). Three-state secondary structure (P-SEA) collapses the eight DSSP classes into helix (a), strand (b), and coil (c). P-SEA assigns these from Cα geometry alone — distances and angles — without requiring backbone oxygens, so it works on any Cα trace.

Secondary structure (8-state, DSSP). DSSP 8-state secondary structure assigns each residue one of H (α-helix), G (3₁₀-helix), I (π-helix), E (extended β-strand), B (isolated β-bridge), T (hydrogen-bonded turn), S (bend), or '-' (coil). The assignment is computed from backbone hydrogen-bond geometry via the Kabsch–Sander algorithm.

Foldseek 3Di. A 3Di character summarizes, for each residue, the relative orientation of the Cα frame of its nearest spatial neighbor. Because it encodes fold topology rather than chemistry, 3Di alignments detect remote structural similarity that sequence alignment misses.

mmCIF coordinates. The mmCIF block holds the 3D Cartesian coordinates of each backbone atom (N, Cα, C, O) in ångströms. mmCIF is the PDB's canonical archive format — a tagged-loop text representation of the atomic model.

Sequence. Sequence gives the chain of amino acids in standard one-letter code (A=alanine, C=cysteine, …, Y=tyrosine), read N→C. It is the only feature that is directly encoded by the gene; all structural features are derived from the folded form of this sequence.